Protein AF-A0A7I7U2M5-F1 (afdb_monomer)

Structure (mmCIF, N/CA/C/O backbone):
data_AF-A0A7I7U2M5-F1
#
_entry.id   AF-A0A7I7U2M5-F1
#
loop_
_atom_site.group_PDB
_atom_site.id
_atom_site.type_symbol
_atom_site.label_atom_id
_atom_site.label_alt_id
_atom_site.label_comp_id
_atom_site.label_asym_id
_atom_site.label_entity_id
_atom_site.label_seq_id
_atom_site.pdbx_PDB_ins_code
_atom_site.Cartn_x
_atom_site.Cartn_y
_atom_site.Cartn_z
_atom_site.occupancy
_atom_site.B_iso_or_equiv
_atom_site.auth_seq_id
_atom_site.auth_comp_id
_atom_site.auth_asym_id
_atom_site.auth_atom_id
_atom_site.pdbx_PDB_model_num
ATOM 1 N N . MET A 1 1 ? 22.063 11.286 -69.494 1.00 45.94 1 MET A N 1
ATOM 2 C CA . MET A 1 1 ? 22.851 10.399 -68.614 1.00 45.94 1 MET A CA 1
ATOM 3 C C . MET A 1 1 ? 22.108 10.261 -67.297 1.00 45.94 1 MET A C 1
ATOM 5 O O . MET A 1 1 ? 21.584 11.259 -66.822 1.00 45.94 1 MET A O 1
ATOM 9 N N . ASN A 1 2 ? 22.077 9.029 -66.781 1.00 38.59 2 ASN A N 1
ATOM 10 C CA . ASN A 1 2 ? 21.560 8.563 -65.485 1.00 38.59 2 ASN A CA 1
ATOM 11 C C . ASN A 1 2 ? 20.104 8.068 -65.468 1.00 38.59 2 ASN A C 1
ATOM 13 O O . ASN A 1 2 ? 19.178 8.722 -64.999 1.00 38.59 2 ASN A O 1
ATOM 17 N N . THR A 1 3 ? 19.963 6.830 -65.942 1.00 40.94 3 THR A N 1
ATOM 18 C CA . THR A 1 3 ? 18.936 5.859 -65.555 1.00 40.94 3 THR A CA 1
ATOM 19 C C . THR A 1 3 ? 19.019 5.617 -64.044 1.00 40.94 3 THR A C 1
ATOM 21 O O . THR A 1 3 ? 20.037 5.117 -63.568 1.00 40.94 3 THR A O 1
ATOM 24 N N . SER A 1 4 ? 17.976 5.968 -63.286 1.00 52.16 4 SER A N 1
ATOM 25 C CA . SER A 1 4 ? 17.877 5.607 -61.867 1.00 52.16 4 SER A CA 1
ATOM 26 C C . SER A 1 4 ? 17.192 4.249 -61.724 1.00 52.16 4 SER A C 1
ATOM 28 O O . SER A 1 4 ? 16.162 3.976 -62.343 1.00 52.16 4 SER A O 1
ATOM 30 N N . VAL A 1 5 ? 17.837 3.381 -60.953 1.00 59.19 5 VAL A N 1
ATOM 31 C CA . VAL A 1 5 ? 17.566 1.951 -60.804 1.00 59.19 5 VAL A CA 1
ATOM 32 C C . VAL A 1 5 ? 16.179 1.714 -60.204 1.00 59.19 5 VAL A C 1
ATOM 34 O O . VAL A 1 5 ? 15.854 2.165 -59.110 1.00 59.19 5 VAL A O 1
ATOM 37 N N . THR A 1 6 ? 15.362 0.965 -60.942 1.00 49.81 6 THR A N 1
ATOM 38 C CA . THR A 1 6 ? 14.075 0.431 -60.497 1.00 49.81 6 THR A CA 1
ATOM 39 C C . THR A 1 6 ? 14.313 -0.756 -59.561 1.00 49.81 6 THR A C 1
ATOM 41 O O . THR A 1 6 ? 14.601 -1.852 -60.035 1.00 49.81 6 THR A O 1
ATOM 44 N N . THR A 1 7 ? 14.128 -0.573 -58.252 1.00 47.09 7 THR A N 1
ATOM 45 C CA . THR A 1 7 ? 13.879 -1.692 -57.323 1.00 47.09 7 THR A CA 1
ATOM 46 C C . THR A 1 7 ? 12.431 -1.619 -56.857 1.00 47.09 7 THR A C 1
ATOM 48 O O . THR A 1 7 ? 12.090 -1.036 -55.833 1.00 47.09 7 THR A O 1
ATOM 51 N N . VAL A 1 8 ? 11.564 -2.195 -57.687 1.00 53.56 8 VAL A N 1
ATOM 52 C CA . VAL A 1 8 ? 10.186 -2.572 -57.358 1.00 53.56 8 VAL A CA 1
ATOM 53 C C . VAL A 1 8 ? 10.219 -3.905 -56.607 1.00 53.56 8 VAL A C 1
ATOM 55 O O . VAL A 1 8 ? 11.062 -4.745 -56.927 1.00 53.56 8 VAL A O 1
ATOM 58 N N . ARG A 1 9 ? 9.222 -4.108 -55.723 1.00 56.53 9 ARG A N 1
ATOM 59 C CA . ARG A 1 9 ? 8.799 -5.327 -54.973 1.00 56.53 9 ARG A CA 1
ATOM 60 C C . ARG A 1 9 ? 9.118 -5.189 -53.477 1.00 56.53 9 ARG A C 1
ATOM 62 O O . ARG A 1 9 ? 10.270 -5.021 -53.130 1.00 56.53 9 ARG A O 1
ATOM 69 N N . ARG A 1 10 ? 8.195 -5.307 -52.516 1.00 53.28 10 ARG A N 1
ATOM 70 C CA . ARG A 1 10 ? 6.862 -5.943 -52.435 1.00 53.28 10 ARG A CA 1
ATOM 71 C C . ARG A 1 10 ? 6.303 -5.492 -51.062 1.00 53.28 10 ARG A C 1
ATOM 73 O O . ARG A 1 10 ? 6.992 -5.677 -50.074 1.00 53.28 10 ARG A O 1
ATOM 80 N N . GLY A 1 11 ? 5.254 -4.679 -50.949 1.00 51.22 11 GLY A N 1
ATOM 81 C CA . GLY A 1 11 ? 3.859 -5.119 -50.871 1.00 51.22 11 GLY A CA 1
ATOM 82 C C . GLY A 1 11 ? 3.583 -6.071 -49.699 1.00 51.22 11 GLY A C 1
ATOM 83 O O . GLY A 1 11 ? 3.819 -7.256 -49.901 1.00 51.22 11 GLY A O 1
ATOM 84 N N . LEU A 1 12 ? 3.078 -5.573 -48.551 1.00 54.81 12 LEU A N 1
ATOM 85 C CA . LEU A 1 12 ? 1.873 -6.063 -47.838 1.00 54.81 12 LEU A CA 1
ATOM 86 C C . LEU A 1 12 ? 1.593 -5.281 -46.523 1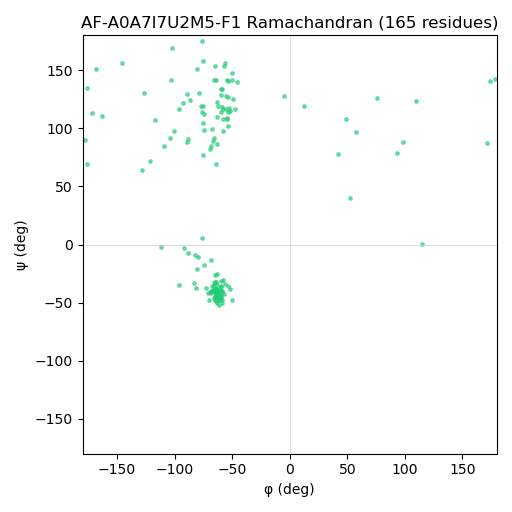.00 54.81 12 LEU A C 1
ATOM 88 O O . LEU A 1 12 ? 2.523 -5.002 -45.777 1.00 54.81 12 LEU A O 1
ATOM 92 N N .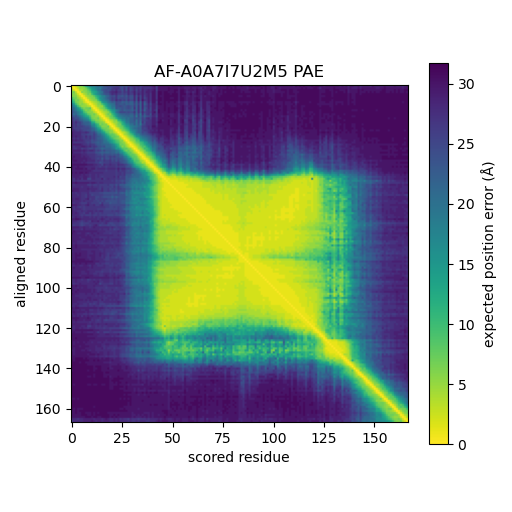 PHE A 1 13 ? 0.298 -5.047 -46.246 1.00 49.31 13 PHE A N 1
ATOM 93 C CA . PHE A 1 13 ? -0.342 -4.512 -45.017 1.00 49.31 13 PHE A CA 1
ATOM 94 C C . PHE A 1 13 ? -0.213 -2.997 -44.771 1.00 49.31 13 PHE A C 1
ATOM 96 O O . PHE A 1 13 ? 0.876 -2.454 -44.745 1.00 49.31 13 PHE A O 1
ATOM 103 N N . GLY A 1 14 ? -1.266 -2.212 -44.554 1.00 47.28 14 GLY A N 1
ATOM 104 C CA . GLY A 1 14 ? -2.700 -2.453 -44.441 1.00 47.28 14 GLY A CA 1
ATOM 105 C C . GLY A 1 14 ? -3.368 -1.081 -44.274 1.00 47.28 14 GLY A C 1
ATOM 106 O O . GLY A 1 14 ? -2.871 -0.213 -43.564 1.00 47.28 14 GLY A O 1
ATOM 107 N N . MET A 1 15 ? -4.445 -0.865 -45.015 1.00 56.06 15 MET A N 1
ATOM 108 C CA . MET A 1 15 ? -5.202 0.378 -45.118 1.00 56.06 15 MET A CA 1
ATOM 109 C C . MET A 1 15 ? -6.071 0.577 -43.866 1.00 56.06 15 MET A C 1
ATOM 111 O O . MET A 1 15 ? -7.021 -0.173 -43.675 1.00 56.06 15 MET A O 1
ATOM 115 N N . PHE A 1 16 ? -5.792 1.598 -43.050 1.00 53.19 16 PHE A N 1
ATOM 116 C CA . PHE A 1 16 ? -6.782 2.177 -42.132 1.00 53.19 16 PHE A CA 1
ATOM 117 C C . PHE A 1 16 ? -7.260 3.506 -42.716 1.00 53.19 16 PHE A C 1
ATOM 119 O O . PHE A 1 16 ? -6.655 4.559 -42.532 1.00 53.19 16 PHE A O 1
ATOM 126 N N . ALA A 1 17 ? -8.341 3.419 -43.487 1.00 50.53 17 ALA A N 1
ATOM 127 C CA . ALA A 1 17 ? -9.147 4.555 -43.896 1.00 50.53 17 ALA A CA 1
ATOM 128 C C . ALA A 1 17 ? -10.192 4.831 -42.805 1.00 50.53 17 ALA A C 1
ATOM 130 O O . ALA A 1 17 ? -10.976 3.943 -42.476 1.00 50.53 17 ALA A O 1
ATOM 131 N N . GLY A 1 18 ? -10.222 6.054 -42.271 1.00 44.78 18 GLY A N 1
ATOM 132 C CA . GLY A 1 18 ? -11.303 6.495 -41.390 1.00 44.78 18 GLY A CA 1
ATOM 133 C C . GLY A 1 18 ? -11.068 7.849 -40.716 1.00 44.78 18 GLY A C 1
ATOM 134 O O . GLY A 1 18 ? -10.616 7.885 -39.582 1.00 44.78 18 GLY A O 1
ATOM 135 N N . GLY A 1 19 ? -11.444 8.942 -41.395 1.00 42.50 19 GLY A N 1
ATOM 136 C CA . GLY A 1 19 ? -11.916 10.178 -40.747 1.00 42.50 19 GLY A CA 1
ATOM 137 C C . GLY A 1 19 ? -10.916 11.326 -40.567 1.00 42.50 19 GLY A C 1
ATOM 138 O O . GLY A 1 19 ? -10.323 11.489 -39.508 1.00 42.50 19 GLY A O 1
ATOM 139 N N . LEU A 1 20 ? -10.811 12.192 -41.579 1.00 51.03 20 LEU A N 1
AT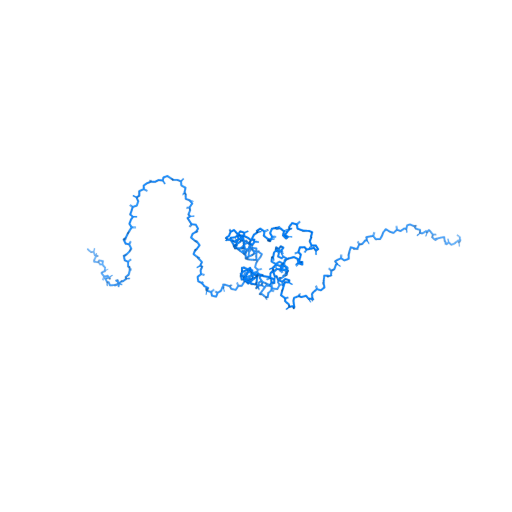OM 140 C CA . LEU A 1 20 ? -10.199 13.520 -41.482 1.00 51.03 20 LEU A CA 1
ATOM 141 C C . LEU A 1 20 ? -11.137 14.517 -40.762 1.00 51.03 20 LEU A C 1
ATOM 143 O O . LEU A 1 20 ? -12.224 14.800 -41.249 1.00 51.03 20 LEU A O 1
ATOM 147 N N . LEU A 1 21 ? -10.655 15.054 -39.636 1.00 54.25 21 LEU A N 1
ATOM 148 C CA . LEU A 1 21 ? -10.604 16.476 -39.244 1.00 54.25 21 LEU A CA 1
ATOM 149 C C . LEU A 1 21 ? -11.870 17.357 -39.381 1.00 54.25 21 LEU A C 1
ATOM 151 O O . LEU A 1 21 ? -12.168 17.881 -40.453 1.00 54.25 21 LEU A O 1
ATOM 155 N N . ALA A 1 22 ? -12.478 17.694 -38.235 1.00 48.69 22 ALA A N 1
ATOM 156 C CA . ALA A 1 22 ? -13.231 18.935 -38.039 1.00 48.69 22 ALA A CA 1
ATOM 157 C C . ALA A 1 22 ? -12.711 19.677 -36.788 1.00 48.69 22 ALA A C 1
ATOM 159 O O . ALA A 1 22 ? -12.507 19.095 -35.729 1.00 48.69 22 ALA A O 1
ATOM 160 N N . PHE A 1 23 ? -12.439 20.961 -36.989 1.00 52.69 23 PHE A N 1
ATOM 161 C CA . PHE A 1 23 ? -11.735 21.950 -36.172 1.00 52.69 23 PHE A CA 1
ATOM 162 C C . PHE A 1 23 ? -12.244 22.153 -34.729 1.00 52.69 23 PHE A C 1
ATOM 164 O O . PHE A 1 23 ? -13.446 22.253 -34.504 1.00 52.69 23 PHE A O 1
ATOM 171 N N . GLY A 1 24 ? -11.317 22.350 -33.777 1.00 44.78 24 GLY A N 1
ATOM 172 C CA . GLY A 1 24 ? -11.618 22.799 -32.410 1.00 44.78 24 GLY A CA 1
ATOM 173 C C . GLY A 1 24 ? -10.373 22.993 -31.528 1.00 44.78 24 GLY A C 1
ATOM 174 O O . GLY A 1 24 ? -9.904 22.060 -30.897 1.00 44.78 24 GLY A O 1
ATOM 175 N N . SER A 1 25 ? -9.827 24.207 -31.550 1.00 46.69 25 SER A N 1
ATOM 176 C CA . SER A 1 25 ? -8.967 24.907 -30.577 1.00 46.69 25 SER A CA 1
ATOM 177 C C . SER A 1 25 ? -8.316 24.153 -29.392 1.00 46.69 25 SER A C 1
ATOM 179 O O . SER A 1 25 ? -8.983 23.727 -28.460 1.00 46.69 25 SER A O 1
ATOM 181 N N . ALA A 1 26 ? -6.977 24.180 -29.373 1.00 52.31 26 ALA A N 1
ATOM 182 C CA . ALA A 1 26 ? -6.108 24.415 -28.208 1.00 52.31 26 ALA A CA 1
ATOM 183 C C . ALA A 1 26 ? -6.465 23.750 -26.857 1.00 52.31 26 ALA A C 1
ATOM 185 O O . ALA A 1 26 ? -6.857 24.422 -25.910 1.00 52.31 26 ALA A O 1
ATOM 186 N N . ALA A 1 27 ? -6.164 22.459 -26.734 1.00 49.38 27 ALA A N 1
ATOM 187 C CA . ALA A 1 27 ? -5.515 21.875 -25.559 1.00 49.38 27 ALA A CA 1
ATOM 188 C C . ALA A 1 27 ? -4.977 20.502 -25.976 1.00 49.38 27 ALA A C 1
ATOM 190 O O . ALA A 1 27 ? -5.754 19.587 -26.237 1.00 49.38 27 ALA A O 1
ATOM 191 N N . ILE A 1 28 ? -3.654 20.337 -26.067 1.00 48.66 28 ILE A N 1
ATOM 192 C CA . ILE A 1 28 ? -3.068 18.994 -26.159 1.00 48.66 28 ILE A CA 1
ATOM 193 C C . ILE A 1 28 ? -3.157 18.395 -24.753 1.00 48.66 28 ILE A C 1
ATOM 195 O O . ILE A 1 28 ? -2.189 18.378 -24.002 1.00 48.66 28 ILE A O 1
ATOM 199 N N . VAL A 1 29 ? -4.351 17.946 -24.376 1.00 54.12 29 VAL A N 1
ATOM 200 C CA . VAL A 1 29 ? -4.493 16.874 -23.398 1.00 54.12 29 VAL A CA 1
ATOM 201 C C . VAL A 1 29 ? -4.459 15.611 -24.237 1.00 54.12 29 VAL A C 1
ATOM 203 O O . VAL A 1 29 ? -5.467 15.188 -24.799 1.00 54.12 29 VAL A O 1
ATOM 206 N N . ALA A 1 30 ? -3.255 15.068 -24.418 1.00 46.22 30 ALA A N 1
ATOM 207 C CA . ALA A 1 30 ? -3.127 13.722 -24.944 1.00 46.22 30 ALA A CA 1
ATOM 208 C C . ALA A 1 30 ? -3.954 12.804 -24.028 1.00 46.22 30 ALA A C 1
ATOM 210 O O . ALA A 1 30 ? -3.761 12.861 -22.808 1.00 46.22 30 ALA A O 1
ATOM 211 N N . PRO A 1 31 ? -4.878 11.982 -24.554 1.00 44.41 31 PRO A N 1
ATOM 212 C CA . PRO A 1 31 ? -5.439 10.920 -23.746 1.00 44.41 31 PRO A CA 1
ATOM 213 C C . PRO A 1 31 ? -4.255 10.054 -23.320 1.00 44.41 31 PRO A C 1
ATOM 215 O O . PRO A 1 31 ? -3.547 9.506 -24.169 1.00 44.41 31 PRO A O 1
ATOM 218 N N . VAL A 1 32 ? -4.013 9.956 -22.012 1.00 53.69 32 VAL A N 1
ATOM 219 C CA . VAL A 1 32 ? -3.235 8.849 -21.465 1.00 53.69 32 VAL A CA 1
ATOM 220 C C . VAL A 1 32 ? -4.047 7.600 -21.770 1.00 53.69 32 VAL A C 1
ATOM 222 O O . VAL A 1 32 ? -4.925 7.188 -21.021 1.00 53.69 32 VAL A O 1
ATOM 225 N N . ALA A 1 33 ? -3.835 7.052 -22.962 1.00 41.94 33 ALA A N 1
ATOM 226 C CA . ALA A 1 33 ? -4.246 5.707 -23.260 1.00 41.94 33 ALA A CA 1
ATOM 227 C C . ALA A 1 33 ? -3.536 4.848 -22.217 1.00 41.94 33 ALA A C 1
ATOM 229 O O . ALA A 1 33 ? -2.314 4.699 -22.255 1.00 41.94 33 ALA A O 1
ATOM 230 N N . SER A 1 34 ? -4.299 4.326 -21.262 1.00 51.56 34 SER A N 1
ATOM 231 C CA . SER A 1 34 ? -3.925 3.181 -20.448 1.00 51.56 34 SER A CA 1
ATOM 232 C C . SER A 1 34 ? -3.796 1.979 -21.383 1.00 51.56 34 SER A C 1
ATOM 234 O O . SER A 1 34 ? -4.603 1.055 -21.396 1.00 51.56 34 SER A O 1
ATOM 236 N N . ALA A 1 35 ? -2.769 2.008 -22.230 1.00 40.88 35 ALA A N 1
ATOM 237 C CA . ALA A 1 35 ? -2.239 0.833 -22.875 1.00 40.88 35 ALA A CA 1
ATOM 238 C C . ALA A 1 35 ? -1.573 0.042 -21.756 1.00 40.88 35 ALA A C 1
ATOM 240 O O . ALA A 1 35 ? -0.382 0.196 -21.511 1.00 40.88 35 ALA A O 1
ATOM 241 N N . GLN A 1 36 ? -2.378 -0.723 -21.019 1.00 43.41 36 GLN A N 1
ATOM 242 C CA . GLN A 1 36 ? -1.896 -1.726 -20.087 1.00 43.41 36 GLN A CA 1
ATOM 243 C C . GLN A 1 36 ? -0.975 -2.638 -20.905 1.00 43.41 36 GLN A C 1
ATOM 245 O O . GLN A 1 36 ? -1.470 -3.329 -21.804 1.00 43.41 36 GLN A O 1
ATOM 250 N N . PRO A 1 37 ? 0.355 -2.587 -20.706 1.00 40.75 37 PRO A N 1
ATOM 251 C CA . PRO A 1 37 ? 1.241 -3.457 -21.449 1.00 40.75 37 PRO A CA 1
ATOM 252 C C . PRO A 1 37 ? 0.835 -4.893 -21.120 1.00 40.75 37 PRO A C 1
ATOM 254 O O . PRO A 1 37 ? 0.599 -5.227 -19.957 1.00 40.75 37 PRO A O 1
ATOM 257 N N . ALA A 1 38 ? 0.722 -5.743 -22.143 1.00 42.47 38 ALA A N 1
ATOM 258 C CA . ALA A 1 38 ? 0.701 -7.184 -21.922 1.00 42.47 38 ALA A CA 1
ATOM 259 C C . ALA A 1 38 ? 1.896 -7.553 -21.019 1.00 42.47 38 ALA A C 1
ATOM 261 O O . ALA A 1 38 ? 2.926 -6.879 -21.117 1.00 42.47 38 ALA A O 1
ATOM 262 N N . PRO A 1 39 ? 1.798 -8.580 -20.154 1.00 43.38 39 PRO A N 1
ATOM 263 C CA . PRO A 1 39 ? 2.876 -8.935 -19.241 1.00 43.38 39 PRO A CA 1
ATOM 264 C C . PRO A 1 39 ? 4.065 -9.482 -20.041 1.00 43.38 39 PRO A C 1
ATOM 266 O O . PRO A 1 39 ? 4.213 -10.681 -20.255 1.00 43.38 39 PRO A O 1
ATOM 269 N N . THR A 1 40 ? 4.908 -8.585 -20.538 1.00 42.06 40 THR A N 1
ATOM 270 C CA . THR A 1 40 ? 6.296 -8.877 -20.869 1.00 42.06 40 THR A CA 1
ATOM 271 C C . THR A 1 40 ? 7.020 -9.187 -19.564 1.00 42.06 40 THR A C 1
ATOM 273 O O . THR A 1 40 ? 6.747 -8.505 -18.572 1.00 42.06 40 THR A O 1
ATOM 276 N N . PRO A 1 41 ? 7.948 -10.163 -19.535 1.00 45.75 41 PRO A N 1
ATOM 277 C CA . PRO A 1 41 ? 8.908 -10.269 -18.443 1.00 45.75 41 PRO A CA 1
ATOM 278 C C . PRO A 1 41 ? 9.487 -8.875 -18.211 1.00 45.75 41 PRO A C 1
ATOM 280 O O . PRO A 1 41 ? 10.024 -8.273 -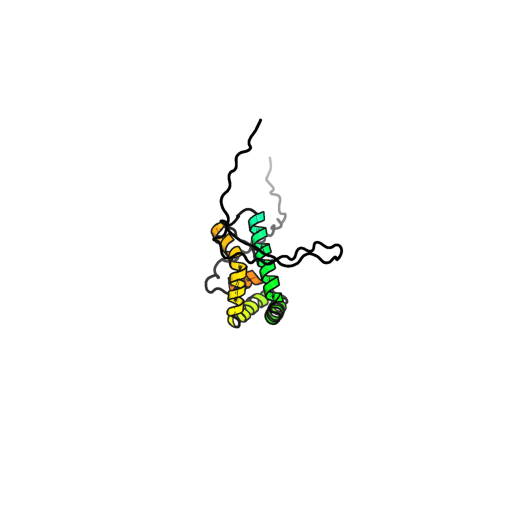19.145 1.00 45.75 41 PRO A O 1
ATOM 283 N N . GLY A 1 42 ? 9.241 -8.318 -17.025 1.00 52.16 42 GLY A N 1
ATOM 284 C CA . GLY A 1 42 ? 9.663 -6.962 -16.710 1.00 52.16 42 GLY A CA 1
ATOM 285 C C . GLY A 1 42 ? 11.176 -6.824 -16.900 1.00 52.16 42 GLY A C 1
ATOM 286 O O . GLY A 1 42 ? 11.899 -7.820 -16.785 1.00 52.16 42 GLY A O 1
ATOM 287 N N . PRO A 1 43 ? 11.685 -5.614 -17.186 1.00 56.22 43 PRO A N 1
ATOM 288 C CA . PRO A 1 43 ? 13.099 -5.341 -16.968 1.00 56.22 43 PRO A CA 1
ATOM 289 C C . PRO A 1 43 ? 13.453 -5.782 -15.540 1.00 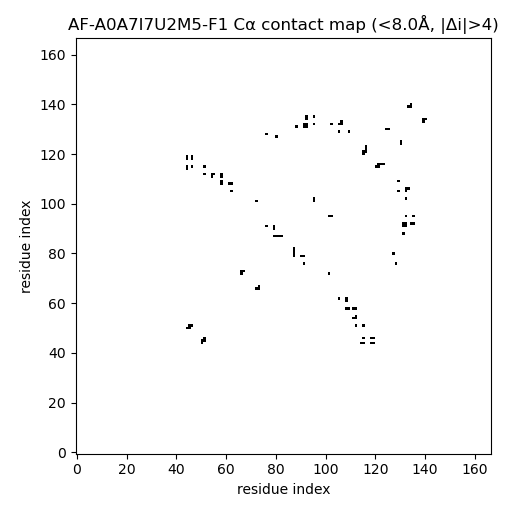56.22 43 PRO A C 1
ATOM 291 O O . PRO A 1 43 ? 12.627 -5.602 -14.644 1.00 56.22 43 PRO A O 1
ATOM 294 N N . ALA A 1 44 ? 14.641 -6.362 -15.329 1.00 62.47 44 ALA A N 1
ATOM 295 C CA . ALA A 1 44 ? 15.146 -6.619 -13.976 1.00 62.47 44 ALA A CA 1
ATOM 296 C C . ALA A 1 44 ? 14.933 -5.368 -1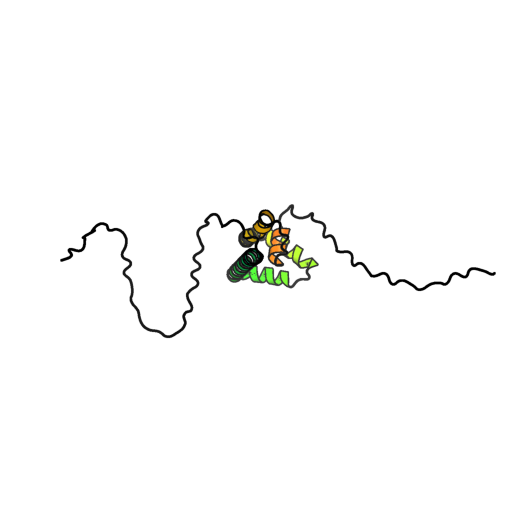3.107 1.00 62.47 44 ALA A C 1
ATOM 298 O O . ALA A 1 44 ? 15.103 -4.260 -13.634 1.00 62.47 44 ALA A O 1
ATOM 299 N N . ALA A 1 45 ? 14.534 -5.524 -11.837 1.00 70.25 45 ALA A N 1
ATOM 300 C CA . ALA A 1 45 ? 14.214 -4.378 -10.994 1.00 70.25 45 ALA A CA 1
ATOM 301 C C . ALA A 1 45 ? 15.323 -3.318 -11.045 1.00 70.25 45 ALA A C 1
ATOM 303 O O . ALA A 1 45 ? 16.497 -3.597 -10.787 1.00 70.25 45 ALA A O 1
ATOM 304 N N . ASP A 1 46 ? 14.944 -2.086 -11.390 1.00 79.75 46 ASP A N 1
ATOM 305 C CA . ASP A 1 46 ? 15.856 -0.954 -11.316 1.00 79.75 46 ASP A CA 1
ATOM 306 C C . ASP A 1 46 ? 16.028 -0.558 -9.847 1.00 79.75 46 ASP A C 1
ATOM 308 O O . ASP A 1 46 ? 15.204 0.147 -9.262 1.00 79.75 46 ASP A O 1
ATOM 312 N N . CYS A 1 47 ? 17.124 -1.033 -9.258 1.00 85.94 47 CYS A N 1
ATOM 313 C CA . CYS A 1 47 ? 17.492 -0.761 -7.873 1.00 85.94 47 CYS A CA 1
ATOM 314 C C . CYS A 1 47 ? 18.072 0.644 -7.652 1.00 85.94 47 CYS A C 1
ATOM 316 O O . CYS A 1 47 ? 18.523 0.957 -6.547 1.00 85.94 47 CYS A O 1
ATOM 318 N N . SER A 1 48 ? 18.089 1.509 -8.672 1.00 84.69 48 SER A N 1
ATOM 319 C CA . SER A 1 48 ? 18.387 2.923 -8.468 1.00 84.69 48 SER A CA 1
ATOM 320 C C . SER A 1 48 ? 17.300 3.591 -7.618 1.00 84.69 48 SER A C 1
ATOM 322 O O . SER A 1 48 ? 16.135 3.190 -7.623 1.00 84.69 48 SER A O 1
ATOM 324 N N . ALA A 1 49 ? 17.650 4.669 -6.912 1.00 75.25 49 ALA A N 1
ATOM 325 C CA . ALA A 1 49 ? 16.675 5.431 -6.128 1.00 75.25 49 ALA A CA 1
ATOM 326 C C . ALA A 1 49 ? 15.486 5.923 -6.982 1.00 75.25 49 ALA A C 1
ATOM 328 O O . ALA A 1 49 ? 14.354 5.965 -6.505 1.00 75.25 49 ALA A O 1
ATOM 329 N N . ALA A 1 50 ? 15.735 6.257 -8.254 1.00 76.19 50 ALA A N 1
ATOM 330 C CA . ALA A 1 50 ? 14.699 6.666 -9.197 1.00 76.19 50 ALA A CA 1
ATOM 331 C C . ALA A 1 50 ? 13.794 5.493 -9.608 1.00 76.19 50 ALA A C 1
ATOM 333 O O . ALA A 1 50 ? 12.575 5.662 -9.650 1.00 76.19 50 ALA A O 1
ATOM 334 N N . GLY A 1 51 ? 14.365 4.311 -9.859 1.00 84.69 51 GLY A N 1
ATOM 335 C CA . GLY A 1 51 ? 13.612 3.099 -10.190 1.00 84.69 51 GLY A CA 1
ATOM 336 C C . GLY A 1 51 ? 12.711 2.636 -9.045 1.00 84.69 51 GLY A C 1
ATOM 337 O O . GLY A 1 51 ? 11.518 2.381 -9.244 1.00 84.69 51 GLY A O 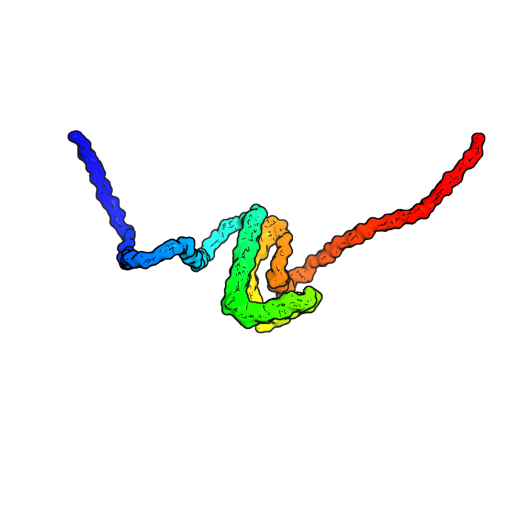1
ATOM 338 N N . VAL A 1 52 ? 13.240 2.638 -7.820 1.00 86.50 52 VAL A N 1
ATOM 339 C CA . VAL A 1 52 ? 12.484 2.325 -6.599 1.00 86.50 52 VAL A CA 1
ATOM 340 C C . VAL A 1 52 ? 11.341 3.322 -6.392 1.00 86.50 52 VAL A C 1
ATOM 342 O O . VAL A 1 52 ? 10.186 2.916 -6.258 1.00 86.50 52 VAL A O 1
ATOM 345 N N . ALA A 1 53 ? 11.629 4.629 -6.425 1.00 84.88 53 ALA A N 1
ATOM 346 C CA . ALA A 1 53 ? 10.607 5.663 -6.257 1.00 84.88 53 ALA A CA 1
ATOM 347 C C . ALA A 1 53 ? 9.541 5.609 -7.366 1.00 84.88 53 ALA A C 1
ATOM 349 O O . ALA A 1 53 ? 8.353 5.771 -7.089 1.00 84.88 53 ALA A O 1
ATOM 350 N N . GLY A 1 54 ? 9.946 5.336 -8.610 1.00 85.88 54 GLY A N 1
ATOM 351 C CA . GLY A 1 54 ? 9.037 5.164 -9.743 1.00 85.88 54 GLY A CA 1
ATOM 352 C C . GLY A 1 54 ? 8.103 3.966 -9.571 1.00 85.88 54 GLY A C 1
ATOM 353 O O . GLY A 1 54 ? 6.900 4.079 -9.815 1.00 85.88 54 GLY A O 1
ATOM 354 N N . THR A 1 55 ? 8.630 2.844 -9.078 1.00 89.75 55 THR A N 1
ATOM 355 C CA . THR A 1 55 ? 7.845 1.631 -8.801 1.00 89.75 55 THR A CA 1
ATOM 356 C C . THR A 1 55 ? 6.822 1.873 -7.693 1.00 89.75 55 THR A C 1
ATOM 358 O O . THR A 1 55 ? 5.641 1.575 -7.870 1.00 89.75 55 THR A O 1
ATOM 361 N N . VAL A 1 56 ? 7.242 2.484 -6.580 1.00 88.88 56 VAL A N 1
ATOM 362 C CA . VAL A 1 56 ? 6.345 2.828 -5.463 1.00 88.88 56 VAL A CA 1
ATOM 363 C C . VAL A 1 56 ? 5.269 3.824 -5.904 1.00 88.88 56 VAL A C 1
ATOM 365 O O . VAL A 1 56 ? 4.094 3.623 -5.608 1.00 88.88 56 VAL A O 1
ATOM 368 N N . SER A 1 57 ? 5.646 4.860 -6.659 1.00 89.88 57 SER A N 1
ATOM 369 C CA . SER A 1 57 ? 4.708 5.856 -7.194 1.00 89.88 57 SER A CA 1
ATOM 370 C C . SER A 1 57 ? 3.661 5.218 -8.112 1.00 89.88 57 SER A C 1
ATOM 372 O O . SER A 1 57 ? 2.469 5.496 -7.993 1.00 89.88 57 SER A O 1
ATOM 374 N N . THR A 1 58 ? 4.084 4.294 -8.978 1.00 92.69 58 THR A N 1
ATOM 375 C CA . THR A 1 58 ? 3.179 3.569 -9.884 1.00 92.69 58 THR A CA 1
ATOM 376 C C . THR A 1 58 ? 2.210 2.667 -9.118 1.00 92.69 58 THR A C 1
ATOM 378 O O . THR A 1 58 ? 1.021 2.626 -9.445 1.00 92.69 58 THR A O 1
ATOM 381 N N . ALA A 1 59 ? 2.684 1.975 -8.078 1.00 92.19 59 ALA A N 1
ATOM 382 C CA . ALA A 1 59 ? 1.832 1.152 -7.224 1.00 92.19 59 ALA A CA 1
ATOM 383 C C . ALA A 1 59 ? 0.802 2.001 -6.463 1.00 92.19 59 ALA A C 1
ATOM 385 O O . ALA A 1 59 ? -0.383 1.682 -6.491 1.00 92.19 59 ALA A O 1
ATOM 386 N N . ALA A 1 60 ? 1.218 3.129 -5.877 1.00 91.75 60 ALA A N 1
ATOM 387 C CA . ALA A 1 60 ? 0.314 4.053 -5.188 1.00 91.75 60 ALA A CA 1
ATOM 388 C C . ALA A 1 60 ? -0.722 4.682 -6.140 1.00 91.75 60 ALA A C 1
ATOM 390 O O . ALA A 1 60 ? -1.898 4.805 -5.800 1.00 91.75 60 ALA A O 1
ATOM 391 N N . ALA A 1 61 ? -0.320 5.038 -7.365 1.00 94.25 61 ALA A N 1
ATOM 392 C CA . ALA A 1 61 ? -1.252 5.518 -8.383 1.00 94.25 61 ALA A CA 1
ATOM 393 C C . ALA A 1 61 ? -2.282 4.440 -8.768 1.00 94.25 61 ALA A C 1
ATOM 395 O O . ALA A 1 61 ? -3.469 4.736 -8.921 1.00 94.25 61 ALA A O 1
ATOM 396 N N . SER A 1 62 ? -1.838 3.186 -8.885 1.00 95.31 62 SER A N 1
ATOM 397 C CA . SER A 1 62 ? -2.701 2.040 -9.196 1.00 95.31 62 SER A CA 1
ATOM 398 C C . SER A 1 62 ? -3.666 1.720 -8.050 1.00 95.31 62 SER A C 1
ATOM 400 O O . SER A 1 62 ? -4.841 1.459 -8.297 1.00 95.31 62 SER A O 1
ATOM 402 N N . GLU A 1 63 ? -3.207 1.813 -6.801 1.00 94.56 63 GLU A N 1
ATOM 403 C CA . GLU A 1 63 ? -4.053 1.726 -5.607 1.00 94.56 63 GLU A CA 1
ATOM 404 C C . GLU A 1 63 ? -5.127 2.820 -5.623 1.00 94.56 63 GLU A C 1
ATOM 406 O O . GLU A 1 63 ? -6.311 2.518 -5.496 1.00 94.56 63 GLU A O 1
ATOM 411 N N . GLY A 1 64 ? -4.745 4.080 -5.853 1.00 95.50 64 GLY A N 1
ATOM 412 C CA . GLY A 1 64 ? -5.695 5.192 -5.924 1.00 95.50 64 GLY A CA 1
ATOM 413 C C . GLY A 1 64 ? -6.761 4.998 -7.009 1.00 95.50 64 GLY A C 1
ATOM 414 O O . GLY A 1 64 ? -7.948 5.245 -6.770 1.00 95.50 64 GLY A O 1
ATOM 415 N N . ALA A 1 65 ? -6.368 4.497 -8.183 1.00 97.38 65 ALA A N 1
ATOM 416 C CA . ALA A 1 65 ? -7.302 4.146 -9.251 1.00 97.38 65 ALA A CA 1
ATOM 417 C C . ALA A 1 65 ? -8.249 3.007 -8.835 1.00 97.38 65 ALA A C 1
ATOM 419 O O . ALA A 1 65 ? -9.460 3.106 -9.048 1.00 97.38 65 ALA A O 1
ATOM 420 N N . TYR A 1 66 ? -7.721 1.963 -8.191 1.00 96.75 66 TYR A N 1
ATOM 421 C CA . TYR A 1 66 ? -8.512 0.851 -7.669 1.00 96.75 66 TYR A CA 1
ATOM 422 C C . TYR A 1 66 ? -9.524 1.311 -6.614 1.00 96.75 66 TYR A C 1
ATOM 424 O O . TYR A 1 66 ? -10.702 0.977 -6.715 1.00 96.75 66 TYR A O 1
ATOM 432 N N . LEU A 1 67 ? -9.108 2.122 -5.639 1.00 96.94 67 LEU A N 1
ATOM 433 C CA . LEU A 1 67 ? -9.998 2.642 -4.597 1.00 96.94 67 LEU A CA 1
ATOM 434 C C . LEU A 1 67 ? -11.067 3.572 -5.179 1.00 96.94 67 LEU A C 1
ATOM 436 O O . LEU A 1 67 ? -12.229 3.494 -4.792 1.00 96.94 67 LEU A O 1
ATOM 440 N N . THR A 1 68 ? -10.722 4.391 -6.173 1.00 97.25 68 THR A N 1
ATOM 441 C CA . THR A 1 68 ? -11.705 5.232 -6.875 1.00 97.25 68 THR A CA 1
ATOM 442 C C . THR A 1 68 ? -12.755 4.390 -7.609 1.00 97.25 68 THR A C 1
ATOM 444 O O . THR A 1 68 ? -13.935 4.737 -7.606 1.00 97.25 68 THR A O 1
ATOM 447 N N . ALA A 1 69 ? -12.350 3.266 -8.208 1.00 97.88 69 ALA A N 1
ATOM 448 C CA . ALA A 1 69 ? -13.262 2.323 -8.857 1.00 97.88 69 ALA A CA 1
ATOM 449 C C . ALA A 1 69 ? -14.079 1.477 -7.858 1.00 97.88 69 ALA A C 1
ATOM 451 O O . ALA A 1 69 ? -15.113 0.923 -8.230 1.00 97.88 69 ALA A O 1
ATOM 452 N N . ASN A 1 70 ? -13.642 1.403 -6.597 1.00 97.62 70 ASN A N 1
ATOM 453 C CA . ASN A 1 70 ? -14.254 0.615 -5.529 1.00 97.62 70 ASN A CA 1
ATOM 454 C C . ASN A 1 70 ? -14.658 1.516 -4.344 1.00 97.62 70 ASN A C 1
ATOM 456 O O . ASN A 1 70 ? -14.035 1.446 -3.280 1.00 97.62 70 ASN A O 1
ATOM 460 N N . PRO A 1 71 ? -15.711 2.347 -4.481 1.00 97.44 71 PRO A N 1
ATOM 461 C CA . PRO A 1 71 ? -16.061 3.362 -3.484 1.00 97.44 71 PRO A CA 1
ATOM 462 C C . PRO A 1 71 ? -16.359 2.776 -2.099 1.00 97.44 71 PRO A C 1
ATOM 464 O O . PRO A 1 71 ? -15.935 3.344 -1.101 1.00 97.44 71 PRO A O 1
ATOM 467 N N . GLN A 1 72 ? -16.994 1.602 -2.022 1.00 96.69 72 GLN A N 1
ATOM 468 C CA . GLN A 1 72 ? -17.249 0.928 -0.744 1.00 96.69 72 GLN A CA 1
ATOM 469 C C . GLN A 1 72 ? -15.945 0.514 -0.037 1.00 96.69 72 GLN A C 1
ATOM 471 O O . GLN A 1 72 ? -15.799 0.707 1.169 1.00 96.69 72 GLN A O 1
ATOM 476 N N . THR A 1 73 ? -14.982 -0.036 -0.782 1.00 97.06 73 THR A N 1
ATOM 477 C CA . THR A 1 73 ? -13.654 -0.378 -0.252 1.00 97.06 73 THR A CA 1
ATOM 478 C C . THR A 1 73 ? -12.913 0.879 0.184 1.00 97.06 73 THR A C 1
ATOM 480 O O . THR A 1 73 ? -12.317 0.899 1.256 1.00 97.06 73 THR A O 1
ATOM 483 N N . ASN A 1 74 ? -12.977 1.941 -0.618 1.00 97.44 74 ASN A N 1
ATOM 484 C CA . ASN A 1 74 ? -12.351 3.216 -0.297 1.00 97.44 74 ASN A CA 1
ATOM 485 C C . ASN A 1 74 ? -12.899 3.816 1.003 1.00 97.44 74 ASN A C 1
ATOM 487 O O . ASN A 1 74 ? -12.122 4.207 1.869 1.00 97.44 74 ASN A O 1
ATOM 491 N N . GLU A 1 75 ? -14.222 3.841 1.176 1.00 97.88 75 GLU A N 1
ATOM 492 C CA . GLU A 1 75 ? -14.859 4.314 2.408 1.00 97.88 75 GLU A CA 1
ATOM 493 C C . GLU A 1 75 ? -14.444 3.476 3.620 1.00 97.88 75 GLU A C 1
ATOM 495 O O . GLU A 1 75 ? -14.068 4.034 4.652 1.00 97.88 75 GLU A O 1
ATOM 500 N N . ALA A 1 76 ? -14.448 2.146 3.493 1.00 97.00 76 ALA A N 1
ATOM 501 C CA . ALA A 1 76 ? -14.064 1.249 4.579 1.00 97.00 76 ALA A CA 1
ATOM 502 C C . ALA A 1 76 ? -12.594 1.432 4.990 1.00 97.00 76 ALA A C 1
ATOM 504 O O . ALA A 1 76 ? -12.305 1.633 6.170 1.00 97.00 76 ALA A O 1
ATOM 505 N N . LEU A 1 77 ? -11.667 1.420 4.027 1.00 95.81 77 LEU A N 1
ATOM 506 C CA . LEU A 1 77 ? -10.243 1.622 4.305 1.00 95.81 77 LEU A CA 1
ATOM 507 C C . LEU A 1 77 ? -9.965 3.041 4.822 1.00 95.81 77 LEU A C 1
ATOM 509 O O . LEU A 1 77 ? -9.157 3.201 5.734 1.00 95.81 77 LEU A O 1
ATOM 513 N N . SER A 1 78 ? -10.681 4.056 4.329 1.00 96.00 78 SER A N 1
ATOM 514 C CA . SER A 1 78 ? -10.594 5.427 4.851 1.00 96.00 78 SER A CA 1
ATOM 515 C C . SER A 1 78 ? -11.048 5.508 6.309 1.00 96.00 78 SER A C 1
ATOM 517 O O . SER A 1 78 ? -10.360 6.106 7.135 1.00 96.00 78 SER A O 1
ATOM 519 N N . ALA A 1 79 ? -12.165 4.865 6.658 1.00 96.75 79 ALA A N 1
ATOM 520 C CA . ALA A 1 79 ? -12.656 4.823 8.032 1.00 96.75 79 ALA A CA 1
ATOM 521 C C . ALA A 1 79 ? -11.667 4.117 8.971 1.00 96.75 79 ALA A C 1
ATOM 523 O O . ALA A 1 79 ? -11.418 4.605 10.073 1.00 96.75 79 ALA A O 1
ATOM 524 N N . ILE A 1 80 ? -11.060 3.014 8.519 1.00 95.75 80 ILE A N 1
ATOM 525 C CA . ILE A 1 80 ? -10.010 2.311 9.268 1.00 95.75 80 ILE A CA 1
ATOM 526 C C . ILE A 1 80 ? -8.776 3.207 9.443 1.00 95.75 80 ILE A C 1
ATOM 528 O O . ILE A 1 80 ? -8.229 3.293 10.540 1.00 95.75 80 ILE A O 1
ATOM 532 N N . SER A 1 81 ? -8.364 3.927 8.395 1.00 92.12 81 SER A N 1
ATOM 533 C CA . SER A 1 81 ? -7.198 4.823 8.433 1.00 92.12 81 SER A CA 1
ATOM 534 C C . SER A 1 81 ? -7.342 5.989 9.418 1.00 92.12 81 SER A C 1
ATOM 536 O O . SER A 1 81 ? -6.341 6.497 9.915 1.00 92.12 81 SER A O 1
ATOM 538 N N . ALA A 1 82 ? -8.579 6.394 9.722 1.00 94.88 82 ALA A N 1
ATOM 539 C CA . ALA A 1 82 ? -8.876 7.448 10.686 1.00 94.88 82 ALA A CA 1
ATOM 540 C C . ALA A 1 82 ? -8.819 6.971 12.150 1.00 94.88 82 ALA A C 1
ATOM 542 O O . ALA A 1 82 ? -8.883 7.795 13.066 1.00 94.88 82 ALA A O 1
ATOM 543 N N . GLN A 1 83 ? -8.730 5.659 12.394 1.00 93.50 83 GLN A N 1
ATOM 544 C CA . GLN A 1 83 ? -8.597 5.111 13.742 1.00 93.50 83 GLN A CA 1
ATOM 545 C C . GLN A 1 83 ? -7.174 5.311 14.294 1.00 93.50 83 GLN A C 1
ATOM 547 O O . GLN A 1 83 ? -6.219 5.444 13.525 1.00 93.50 83 GLN A O 1
ATOM 552 N N . PRO A 1 84 ? -6.989 5.283 15.629 1.00 93.62 84 PRO A N 1
ATOM 553 C CA . PRO A 1 84 ? -5.658 5.230 16.224 1.00 93.62 84 PRO A CA 1
ATOM 554 C C . PRO A 1 84 ? -4.849 4.056 15.661 1.00 93.62 84 PRO A C 1
ATOM 556 O O . PRO A 1 84 ? -5.391 2.965 15.478 1.00 93.62 84 PRO A O 1
ATOM 559 N N . GLN A 1 85 ? -3.550 4.261 15.422 1.00 84.19 85 GLN A N 1
ATOM 560 C CA . GLN A 1 85 ? -2.671 3.286 14.758 1.00 84.19 85 GLN A CA 1
ATOM 561 C C . GLN A 1 85 ? -2.723 1.887 15.401 1.00 84.19 85 GLN A C 1
ATOM 563 O O . GLN A 1 85 ? -2.748 0.882 14.693 1.00 84.19 85 GLN A O 1
ATOM 568 N N . GLU A 1 86 ? -2.814 1.833 16.733 1.00 86.19 86 GLU A N 1
ATOM 569 C CA . GLU A 1 86 ? -2.929 0.605 17.534 1.00 86.19 86 GLU A CA 1
ATOM 570 C C . GLU A 1 86 ? -4.174 -0.229 17.177 1.00 86.19 86 GLU A C 1
ATOM 572 O O . GLU A 1 86 ? -4.151 -1.454 17.256 1.00 86.19 86 GLU A O 1
ATOM 577 N N . GLN A 1 87 ? -5.264 0.427 16.766 1.00 90.00 87 GLN A N 1
ATOM 578 C CA . GLN A 1 87 ? -6.539 -0.206 16.412 1.00 90.00 87 GLN A CA 1
ATOM 579 C C . GLN A 1 87 ? -6.659 -0.443 14.902 1.00 90.00 87 GLN A C 1
ATOM 581 O O . GLN A 1 87 ? -7.213 -1.459 14.476 1.00 90.00 87 GLN A O 1
ATOM 586 N N . ALA A 1 88 ? -6.100 0.464 14.095 1.00 91.12 88 ALA A N 1
ATOM 587 C CA . ALA A 1 88 ? -6.201 0.428 12.640 1.00 91.12 88 ALA A CA 1
ATOM 588 C C . ALA A 1 88 ? -5.635 -0.871 12.048 1.00 91.12 88 ALA A C 1
ATOM 590 O O . ALA A 1 88 ? -6.240 -1.456 11.152 1.00 91.12 88 ALA A O 1
ATOM 591 N N . GLN A 1 89 ? -4.509 -1.376 12.569 1.00 88.50 89 GLN A N 1
ATOM 592 C CA . GLN A 1 89 ? -3.893 -2.600 12.044 1.00 88.50 89 GLN A CA 1
ATOM 593 C C . GLN A 1 89 ? -4.811 -3.823 12.188 1.00 88.50 89 GLN A C 1
ATOM 595 O O . GLN A 1 89 ? -4.986 -4.581 11.232 1.00 88.50 89 GLN A O 1
ATOM 600 N N . ALA A 1 90 ? -5.432 -3.996 13.357 1.00 92.50 90 ALA A N 1
ATOM 601 C CA . ALA A 1 90 ? -6.377 -5.085 13.592 1.00 92.50 90 ALA A CA 1
ATOM 602 C C . ALA A 1 90 ? -7.633 -4.937 12.717 1.00 92.50 90 ALA A C 1
ATOM 604 O O . ALA A 1 90 ? -8.133 -5.921 12.171 1.00 92.50 90 ALA A O 1
ATOM 605 N N . ALA A 1 91 ? -8.114 -3.705 12.534 1.00 94.00 91 ALA A N 1
ATOM 606 C CA . ALA A 1 91 ? -9.270 -3.421 11.694 1.00 94.00 91 ALA A CA 1
ATOM 607 C C . ALA A 1 91 ? -9.001 -3.695 10.202 1.00 94.00 91 ALA A C 1
ATOM 609 O O . ALA A 1 91 ? -9.855 -4.283 9.537 1.00 94.00 91 ALA A O 1
ATOM 610 N N . TYR A 1 92 ? -7.808 -3.378 9.685 1.00 94.62 92 TYR A N 1
ATOM 611 C CA . TYR A 1 92 ? -7.419 -3.765 8.325 1.00 94.62 92 TYR A CA 1
ATOM 612 C C . TYR A 1 92 ? -7.383 -5.286 8.147 1.00 94.62 92 TYR A C 1
ATOM 614 O O . TYR A 1 92 ? -7.929 -5.795 7.170 1.00 94.62 92 TYR A O 1
ATOM 622 N N . GLN A 1 93 ? -6.789 -6.025 9.092 1.00 92.94 93 GLN A N 1
ATOM 623 C CA . GLN A 1 93 ? -6.754 -7.492 9.02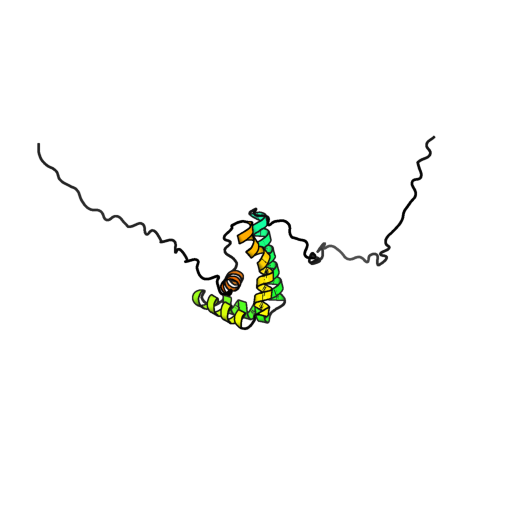6 1.00 92.94 93 GLN A CA 1
ATOM 624 C C . GLN A 1 93 ? -8.168 -8.081 9.013 1.00 92.94 93 GLN A C 1
ATOM 626 O O . GLN A 1 93 ? -8.482 -8.927 8.176 1.00 92.94 93 GLN A O 1
ATOM 631 N N . ALA A 1 94 ? -9.046 -7.604 9.900 1.00 95.50 94 ALA A N 1
ATOM 632 C CA . ALA A 1 94 ? -10.437 -8.042 9.947 1.00 95.50 94 ALA A CA 1
ATOM 633 C C . ALA A 1 94 ? -11.190 -7.715 8.648 1.00 95.50 94 ALA A C 1
ATOM 635 O O . ALA A 1 94 ? -12.006 -8.520 8.192 1.00 95.50 94 ALA A O 1
ATOM 636 N N . PHE A 1 95 ? -10.917 -6.557 8.040 1.00 96.38 95 PHE A N 1
ATOM 637 C CA . PHE A 1 95 ? -11.485 -6.178 6.751 1.00 96.38 95 PHE A CA 1
ATOM 638 C C . PHE A 1 95 ? -11.023 -7.121 5.634 1.00 96.38 95 PHE A C 1
ATOM 640 O O . PHE A 1 95 ? -11.865 -7.639 4.904 1.00 96.38 95 PHE A O 1
ATOM 647 N N . PHE A 1 96 ? -9.724 -7.402 5.518 1.00 96.25 96 PHE A N 1
ATOM 648 C CA . PHE A 1 96 ? -9.201 -8.281 4.466 1.00 96.25 96 PHE A CA 1
ATOM 649 C C . PHE A 1 96 ? -9.633 -9.741 4.631 1.00 96.25 96 PHE A C 1
ATOM 651 O O . PHE A 1 96 ? -9.996 -10.373 3.643 1.00 96.25 96 PHE A O 1
ATOM 658 N N . GLN A 1 97 ? -9.745 -10.246 5.863 1.00 95.06 97 GLN A N 1
ATOM 659 C CA . GLN A 1 97 ? -10.309 -11.580 6.121 1.00 95.06 97 GLN A CA 1
ATOM 660 C C . GLN A 1 97 ? -11.758 -11.718 5.629 1.00 95.06 97 GLN A C 1
ATOM 662 O O . GLN A 1 97 ? -12.155 -12.779 5.148 1.00 95.06 97 GLN A O 1
ATOM 667 N N . GLN A 1 98 ? -12.551 -10.649 5.735 1.00 96.88 98 GLN A N 1
ATOM 668 C CA . GLN A 1 98 ? -13.927 -10.612 5.230 1.00 96.88 98 GLN A CA 1
ATOM 669 C C . GLN A 1 98 ? -13.995 -10.340 3.721 1.00 96.88 98 GLN A C 1
ATOM 671 O O . GLN A 1 98 ? -14.996 -10.665 3.086 1.00 96.88 98 GLN A O 1
ATOM 676 N N . ASN A 1 99 ? -12.938 -9.763 3.145 1.00 96.81 99 ASN A N 1
ATOM 677 C CA . ASN A 1 99 ? -12.866 -9.329 1.752 1.00 96.81 99 ASN A CA 1
ATOM 678 C C . ASN A 1 99 ? -11.602 -9.890 1.062 1.00 96.81 99 ASN A C 1
ATOM 680 O O . ASN A 1 99 ? -10.743 -9.116 0.626 1.00 96.81 99 ASN A O 1
ATOM 684 N N . PRO A 1 100 ? -11.477 -11.224 0.911 1.00 95.62 100 PRO A N 1
ATOM 685 C CA . PRO A 1 100 ? -10.259 -11.854 0.389 1.00 95.62 100 PRO A CA 1
ATOM 686 C C . PRO A 1 100 ? -9.963 -11.478 -1.070 1.00 95.62 100 PRO A C 1
ATOM 688 O O . PRO A 1 100 ? -8.810 -11.467 -1.495 1.00 95.62 100 PRO A O 1
ATOM 691 N N . GLN A 1 101 ? -10.994 -11.136 -1.849 1.00 96.19 101 GLN A N 1
ATOM 692 C CA . GLN A 1 101 ? -10.815 -10.637 -3.213 1.00 96.19 101 GLN A CA 1
ATOM 693 C C . GLN A 1 101 ? -10.106 -9.275 -3.220 1.00 96.19 101 GLN A C 1
ATOM 695 O O . GLN A 1 101 ? -9.127 -9.104 -3.941 1.00 96.19 101 GLN A O 1
ATOM 700 N N . VAL A 1 102 ? -10.542 -8.347 -2.359 1.00 96.44 102 VAL A N 1
ATOM 701 C CA . VAL A 1 102 ? -9.935 -7.014 -2.229 1.00 96.44 102 VAL A CA 1
ATOM 702 C C . VAL A 1 102 ? -8.483 -7.125 -1.774 1.00 96.44 102 VAL A C 1
ATOM 704 O O . VAL A 1 102 ? -7.615 -6.424 -2.292 1.00 96.44 102 VAL A O 1
ATOM 707 N N . GLU A 1 103 ? -8.206 -8.026 -0.831 1.00 94.88 103 GLU A N 1
ATOM 708 C CA . GLU A 1 103 ? -6.841 -8.312 -0.393 1.00 94.88 103 GLU A CA 1
ATOM 709 C C . GLU A 1 103 ? -5.968 -8.786 -1.562 1.00 94.88 103 GLU A C 1
ATOM 711 O O . GLU A 1 103 ? -4.868 -8.272 -1.757 1.00 94.88 103 GLU A O 1
ATOM 716 N N . GLN A 1 104 ? -6.455 -9.737 -2.365 1.00 95.75 104 GLN A N 1
ATOM 717 C CA . GLN A 1 104 ? -5.708 -10.265 -3.505 1.00 95.75 104 GLN A CA 1
ATOM 718 C C . GLN A 1 104 ? -5.451 -9.197 -4.578 1.00 95.75 104 GLN A C 1
ATOM 720 O O . GLN A 1 104 ? -4.356 -9.143 -5.139 1.00 95.75 104 GLN A O 1
ATOM 725 N N . GLU A 1 105 ? -6.431 -8.342 -4.863 1.00 95.69 105 GLU A N 1
ATOM 726 C CA . GLU A 1 105 ? -6.288 -7.255 -5.835 1.00 95.69 105 GLU A CA 1
ATOM 727 C C . GLU A 1 105 ? -5.258 -6.218 -5.374 1.00 95.69 105 GLU A C 1
ATOM 729 O O . GLU A 1 105 ? -4.352 -5.871 -6.136 1.00 95.69 105 GLU A O 1
ATOM 734 N N . LEU A 1 106 ? -5.310 -5.801 -4.105 1.00 95.00 106 LEU A N 1
ATOM 735 C CA . LEU A 1 106 ? -4.302 -4.905 -3.535 1.00 95.00 106 LEU A CA 1
ATOM 736 C C . LEU A 1 106 ? -2.919 -5.571 -3.469 1.00 95.00 106 LEU A C 1
ATOM 738 O O . LEU A 1 106 ? -1.919 -4.936 -3.804 1.00 95.00 106 LEU A O 1
ATOM 742 N N . LYS A 1 107 ? -2.830 -6.865 -3.130 1.00 93.00 107 LYS A N 1
ATOM 743 C CA . LYS A 1 107 ? -1.569 -7.628 -3.196 1.00 93.00 107 LYS A CA 1
ATOM 744 C C . LYS A 1 107 ? -0.971 -7.614 -4.599 1.00 93.00 107 LYS A C 1
ATOM 746 O O . LYS A 1 107 ? 0.234 -7.418 -4.732 1.00 93.00 107 LYS A O 1
ATOM 751 N N . ASN A 1 108 ? -1.793 -7.775 -5.634 1.00 93.50 108 ASN A N 1
ATOM 752 C CA . ASN A 1 108 ? -1.337 -7.720 -7.022 1.00 93.50 108 ASN A CA 1
ATOM 753 C C . ASN A 1 108 ? -0.821 -6.322 -7.395 1.00 93.50 108 ASN A C 1
ATOM 755 O O . ASN A 1 108 ? 0.221 -6.216 -8.038 1.00 93.50 108 ASN A O 1
ATOM 759 N N . ILE A 1 109 ? -1.498 -5.259 -6.945 1.00 93.88 109 ILE A N 1
ATOM 760 C CA . ILE A 1 109 ? -1.059 -3.867 -7.143 1.00 93.88 109 ILE A CA 1
ATOM 761 C C . ILE A 1 109 ? 0.319 -3.621 -6.511 1.00 93.88 109 ILE A C 1
ATOM 763 O O . ILE A 1 109 ? 1.170 -2.960 -7.107 1.00 93.88 109 ILE A O 1
ATOM 767 N N . PHE A 1 110 ? 0.566 -4.188 -5.330 1.00 91.38 110 PHE A N 1
ATOM 768 C CA . PHE A 1 110 ? 1.820 -4.013 -4.593 1.00 91.38 110 PHE A CA 1
ATOM 769 C C . PHE A 1 110 ? 2.893 -5.068 -4.875 1.00 91.38 110 PHE A C 1
ATOM 771 O O . PHE A 1 110 ? 4.010 -4.947 -4.365 1.00 91.38 110 PHE A O 1
ATOM 778 N N . GLN A 1 111 ? 2.605 -6.074 -5.703 1.00 92.06 111 GLN A N 1
ATOM 779 C CA . GLN A 1 111 ? 3.562 -7.111 -6.086 1.00 92.06 111 GLN A CA 1
ATOM 780 C C . GLN A 1 111 ? 4.910 -6.538 -6.570 1.00 92.06 111 GLN A C 1
ATOM 782 O O . GLN A 1 111 ? 5.933 -6.963 -6.023 1.00 92.06 111 GLN A O 1
ATOM 787 N N . PRO A 1 112 ? 4.968 -5.541 -7.478 1.00 89.69 112 PRO A N 1
ATOM 788 C CA . PRO A 1 112 ? 6.249 -4.997 -7.930 1.00 89.69 112 PRO A CA 1
ATOM 789 C C . PRO A 1 112 ? 7.031 -4.301 -6.809 1.00 89.69 112 PRO A C 1
ATOM 791 O O . PRO A 1 112 ? 8.253 -4.383 -6.780 1.00 89.69 112 PRO A O 1
ATOM 794 N N . VAL A 1 113 ? 6.351 -3.684 -5.835 1.00 88.62 113 VAL A N 1
ATOM 795 C CA . VAL A 1 113 ? 7.016 -3.091 -4.662 1.00 88.62 113 VAL A CA 1
ATOM 796 C C . VAL A 1 113 ? 7.591 -4.181 -3.759 1.00 88.62 113 VAL A C 1
ATOM 798 O O . VAL A 1 113 ? 8.713 -4.054 -3.278 1.00 88.62 113 VAL A O 1
ATOM 801 N N . SER A 1 114 ? 6.859 -5.282 -3.562 1.00 86.56 114 SER A N 1
ATOM 802 C CA . SER A 1 114 ? 7.353 -6.415 -2.770 1.00 86.56 114 SER A CA 1
ATOM 803 C C . SER A 1 114 ? 8.555 -7.113 -3.421 1.00 86.56 114 SER A C 1
ATOM 805 O O . SER A 1 114 ? 9.467 -7.539 -2.715 1.00 86.56 114 SER A O 1
ATOM 807 N N . ALA A 1 115 ? 8.608 -7.163 -4.759 1.00 87.25 115 ALA A N 1
ATOM 808 C CA . ALA A 1 115 ? 9.724 -7.743 -5.505 1.00 87.25 115 ALA A CA 1
ATOM 809 C C . ALA A 1 115 ? 11.039 -6.969 -5.297 1.00 87.25 115 ALA A C 1
ATOM 811 O O . ALA A 1 115 ? 12.100 -7.588 -5.214 1.00 87.25 115 ALA A O 1
ATOM 812 N N . LEU A 1 116 ? 10.979 -5.642 -5.096 1.00 86.06 116 LEU A N 1
ATOM 813 C CA . LEU A 1 116 ? 12.162 -4.822 -4.787 1.00 86.06 116 LEU A CA 1
ATOM 814 C C . LEU A 1 116 ? 12.894 -5.290 -3.524 1.00 86.06 116 LEU A C 1
ATOM 816 O O . LEU A 1 116 ? 14.113 -5.155 -3.440 1.00 86.06 116 LEU A O 1
ATOM 820 N N . LYS A 1 117 ? 12.184 -5.871 -2.548 1.00 82.56 117 LYS A N 1
ATOM 821 C CA . LYS A 1 117 ? 12.818 -6.393 -1.332 1.00 82.56 117 LYS A CA 1
ATOM 822 C C . LYS A 1 117 ? 13.770 -7.543 -1.652 1.00 82.56 117 LYS A C 1
ATOM 824 O O . LYS A 1 117 ? 14.888 -7.566 -1.149 1.00 82.56 117 LYS A O 1
ATOM 829 N N . THR A 1 118 ? 13.350 -8.473 -2.506 1.00 84.25 118 THR A N 1
ATOM 830 C CA . THR A 1 118 ? 14.156 -9.644 -2.877 1.00 84.25 118 THR A CA 1
ATOM 831 C C . THR A 1 118 ? 15.191 -9.315 -3.952 1.00 84.25 118 THR A C 1
ATOM 833 O O . THR A 1 118 ? 16.306 -9.822 -3.887 1.00 84.25 118 THR A O 1
ATOM 836 N N . GLU A 1 119 ? 14.852 -8.457 -4.917 1.00 83.81 119 GLU A N 1
ATOM 837 C CA . GLU A 1 119 ? 15.731 -8.140 -6.051 1.00 83.81 119 GLU A CA 1
ATOM 838 C C . GLU A 1 119 ? 16.773 -7.059 -5.726 1.00 83.81 119 GLU A C 1
ATOM 840 O O . GLU A 1 119 ? 17.897 -7.130 -6.218 1.00 83.81 119 GLU A O 1
ATOM 845 N N . CYS A 1 120 ? 16.438 -6.094 -4.861 1.00 84.25 120 CYS A N 1
ATOM 846 C CA . CYS A 1 120 ? 17.313 -4.970 -4.510 1.00 84.25 120 CYS A CA 1
ATOM 847 C C . CYS A 1 120 ? 17.835 -5.007 -3.066 1.00 84.25 120 CYS A C 1
ATOM 849 O O . CYS A 1 120 ? 18.605 -4.128 -2.683 1.00 84.25 120 CYS A O 1
ATOM 851 N N . ASN A 1 121 ? 17.434 -6.001 -2.260 1.00 81.88 121 ASN A N 1
ATOM 852 C CA . ASN A 1 121 ? 17.804 -6.133 -0.844 1.00 81.88 121 ASN A CA 1
ATOM 853 C C . ASN A 1 121 ? 17.509 -4.854 -0.024 1.00 81.88 121 ASN A C 1
ATOM 855 O O . ASN A 1 121 ? 18.307 -4.436 0.818 1.00 81.88 121 ASN A O 1
ATOM 859 N N . LEU A 1 122 ? 16.369 -4.215 -0.311 1.00 77.44 122 LEU A N 1
ATOM 860 C CA . LEU A 1 122 ? 15.905 -2.988 0.340 1.00 77.44 122 LEU A CA 1
ATOM 861 C C . LEU A 1 122 ? 14.794 -3.287 1.348 1.00 77.44 122 LEU A C 1
ATOM 863 O O . LEU A 1 122 ? 13.893 -4.079 1.073 1.00 77.44 122 LEU A O 1
ATOM 867 N N . ASP A 1 123 ? 14.815 -2.583 2.480 1.00 67.31 123 ASP A N 1
ATOM 868 C CA . ASP A 1 123 ? 13.673 -2.514 3.389 1.00 67.31 123 ASP A CA 1
ATOM 869 C C . ASP A 1 123 ? 12.935 -1.192 3.144 1.00 67.31 123 ASP A C 1
ATOM 871 O O . ASP A 1 123 ? 13.372 -0.115 3.548 1.00 67.31 123 ASP A O 1
ATOM 875 N N . LEU A 1 124 ? 11.864 -1.264 2.352 1.00 67.75 124 LEU A N 1
ATOM 876 C CA . LEU A 1 124 ? 11.013 -0.120 2.043 1.00 67.75 124 LEU A CA 1
ATOM 877 C C . LEU A 1 124 ? 9.870 -0.092 3.053 1.00 67.75 124 LEU A C 1
ATOM 879 O O . LEU A 1 124 ? 9.100 -1.048 3.118 1.00 67.75 124 LEU A O 1
ATOM 883 N N . ALA A 1 125 ? 9.733 1.005 3.800 1.00 60.00 125 ALA A N 1
ATOM 884 C CA . ALA A 1 125 ? 8.543 1.248 4.606 1.00 60.00 125 ALA A CA 1
ATOM 885 C C . ALA A 1 125 ? 7.389 1.660 3.669 1.00 60.00 125 ALA A C 1
ATOM 887 O O . ALA A 1 125 ? 7.467 2.717 3.036 1.00 60.00 125 ALA A O 1
ATOM 888 N N . PRO A 1 126 ? 6.348 0.828 3.513 1.00 61.91 126 PRO A N 1
ATOM 889 C CA . PRO A 1 126 ? 5.247 1.110 2.599 1.00 61.91 126 PRO A CA 1
ATOM 890 C C . PRO A 1 126 ? 4.276 2.171 3.134 1.00 61.91 126 PRO A C 1
ATOM 892 O O . PRO A 1 126 ? 4.345 2.590 4.288 1.00 61.91 126 PRO A O 1
ATOM 895 N N . THR A 1 127 ? 3.307 2.552 2.296 1.00 70.25 127 THR A N 1
ATOM 896 C CA . THR A 1 127 ? 2.094 3.251 2.747 1.00 70.25 127 THR A CA 1
ATOM 897 C C . THR A 1 127 ? 1.362 2.427 3.824 1.00 70.25 127 THR A C 1
ATOM 899 O O . THR A 1 127 ? 1.496 1.197 3.846 1.00 70.25 127 THR A O 1
ATOM 902 N N . PRO A 1 128 ? 0.545 3.052 4.701 1.00 68.06 128 PRO A N 1
ATOM 903 C CA . PRO A 1 128 ? -0.178 2.331 5.755 1.00 68.06 128 PRO A CA 1
ATOM 904 C C . PRO A 1 128 ? -1.023 1.154 5.240 1.00 68.06 128 PRO A C 1
ATOM 906 O O . PRO A 1 128 ? -1.099 0.112 5.888 1.00 68.06 128 PRO A O 1
ATOM 909 N N . VAL A 1 129 ? -1.619 1.292 4.050 1.00 69.00 129 VAL A N 1
ATOM 910 C CA . VAL A 1 129 ? -2.434 0.240 3.425 1.00 69.00 129 VAL A CA 1
ATOM 911 C C . VAL A 1 129 ? -1.571 -0.938 2.970 1.00 69.00 129 VAL A C 1
ATOM 913 O O . VAL A 1 129 ? -1.875 -2.081 3.309 1.00 69.00 129 VAL A O 1
ATOM 916 N N . ALA A 1 130 ? -0.456 -0.692 2.276 1.00 71.69 130 ALA A N 1
ATOM 917 C CA . ALA A 1 130 ? 0.465 -1.760 1.886 1.00 71.69 130 ALA A CA 1
ATOM 918 C C . ALA A 1 130 ? 1.098 -2.453 3.107 1.00 71.69 130 ALA A C 1
ATOM 920 O O . ALA A 1 130 ? 1.244 -3.678 3.104 1.00 71.69 130 ALA A O 1
ATOM 921 N N . GLN A 1 131 ? 1.376 -1.714 4.189 1.00 80.25 131 GLN A N 1
ATOM 922 C CA . GLN A 1 131 ? 1.830 -2.303 5.454 1.00 80.25 131 GLN A CA 1
ATOM 923 C C . GLN A 1 131 ? 0.806 -3.296 6.020 1.00 80.25 131 GLN A C 1
ATOM 925 O O . GLN A 1 131 ? 1.169 -4.393 6.449 1.00 80.25 131 GLN A O 1
ATOM 930 N N . ALA A 1 132 ? -0.477 -2.935 5.997 1.00 76.62 132 ALA A N 1
ATOM 931 C CA . ALA A 1 132 ? -1.546 -3.791 6.488 1.00 76.62 132 ALA A CA 1
ATOM 932 C C . ALA A 1 132 ? -1.763 -5.030 5.605 1.00 76.62 132 ALA A C 1
ATOM 934 O O . ALA A 1 132 ? -1.913 -6.137 6.124 1.00 76.62 132 ALA A O 1
ATOM 935 N N . VAL A 1 133 ? -1.716 -4.869 4.279 1.00 77.44 133 VAL A N 1
ATOM 936 C CA . VAL A 1 133 ? -1.842 -5.976 3.315 1.00 77.44 133 VAL A CA 1
ATOM 937 C C . VAL A 1 133 ? -0.718 -7.001 3.497 1.00 77.44 133 VAL A C 1
ATOM 939 O O . VAL A 1 133 ? -0.969 -8.207 3.528 1.00 77.44 133 VAL A O 1
ATOM 942 N N . TRP A 1 134 ? 0.527 -6.550 3.666 1.00 76.31 134 TRP A N 1
ATOM 943 C CA . TRP A 1 134 ? 1.657 -7.459 3.880 1.00 76.31 134 TRP A CA 1
ATOM 944 C C . TRP A 1 134 ? 1.644 -8.094 5.273 1.00 76.31 134 TRP A C 1
ATOM 946 O O . TRP A 1 134 ? 1.912 -9.290 5.392 1.00 76.31 134 TRP A O 1
ATOM 956 N N . GLY A 1 135 ? 1.240 -7.344 6.303 1.00 72.75 135 GLY A N 1
ATOM 957 C CA . GLY A 1 135 ? 1.075 -7.852 7.670 1.00 72.75 135 GLY A CA 1
ATOM 958 C C . GLY A 1 135 ? -0.085 -8.838 7.859 1.00 72.75 135 GLY A C 1
ATOM 959 O O . GLY A 1 135 ? -0.136 -9.515 8.881 1.00 72.75 135 GLY A O 1
ATOM 960 N N . SER A 1 136 ? -0.997 -8.950 6.888 1.00 68.19 136 SER A N 1
ATOM 961 C CA . SER A 1 136 ? -2.125 -9.899 6.917 1.00 68.19 136 SER A CA 1
ATOM 962 C C . SER A 1 136 ? -1.741 -11.314 6.459 1.00 68.19 136 SER A C 1
ATOM 964 O O . SER A 1 136 ? -2.527 -12.247 6.604 1.00 68.19 136 SER A O 1
ATOM 966 N N . THR A 1 137 ? -0.531 -11.504 5.917 1.00 71.94 137 THR A N 1
ATOM 967 C CA . THR A 1 137 ? -0.055 -12.819 5.465 1.00 71.94 137 THR A CA 1
ATOM 968 C C . THR A 1 137 ? 0.370 -13.669 6.672 1.00 71.94 137 THR A C 1
ATOM 970 O O . THR A 1 137 ? 1.305 -13.279 7.379 1.00 71.94 137 THR A O 1
ATOM 973 N N . PRO A 1 138 ? -0.256 -14.839 6.918 1.00 46.91 138 PRO A N 1
ATOM 974 C CA . PRO A 1 138 ? 0.156 -15.731 7.998 1.00 46.91 138 PRO A CA 1
ATOM 975 C C . PRO A 1 138 ? 1.612 -16.164 7.775 1.00 46.91 138 PRO A C 1
ATOM 977 O O . PRO A 1 138 ? 1.913 -16.834 6.790 1.00 46.91 138 PRO A O 1
ATOM 980 N N . GLY A 1 139 ? 2.514 -15.743 8.667 1.00 55.66 139 GLY A N 1
ATOM 981 C CA . GLY A 1 139 ? 3.950 -16.053 8.602 1.00 55.66 139 GLY A CA 1
ATOM 982 C C . GLY A 1 139 ? 4.897 -14.865 8.383 1.00 55.66 139 GLY A C 1
ATOM 983 O O . GLY A 1 139 ? 6.102 -15.079 8.349 1.00 55.66 139 GLY A O 1
ATOM 984 N N . ALA A 1 140 ? 4.401 -13.625 8.266 1.00 50.97 140 ALA A N 1
ATOM 985 C CA . ALA A 1 140 ? 5.256 -12.424 8.204 1.00 50.97 140 ALA A CA 1
ATOM 986 C C . ALA A 1 140 ? 5.594 -11.819 9.586 1.00 50.97 140 ALA A C 1
ATOM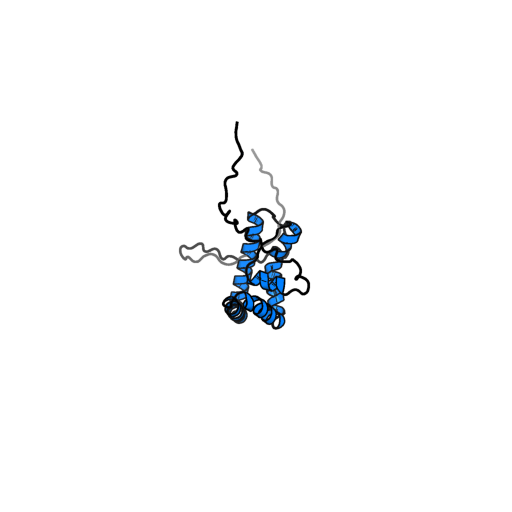 988 O O . ALA A 1 140 ? 6.394 -10.887 9.684 1.00 50.97 140 ALA A O 1
ATOM 989 N N . ALA A 1 141 ? 4.988 -12.331 10.659 1.00 49.12 141 ALA A N 1
ATOM 990 C CA . ALA A 1 141 ? 5.226 -11.879 12.022 1.00 49.12 141 ALA A CA 1
ATOM 991 C C . ALA A 1 141 ? 6.375 -12.671 12.654 1.00 49.12 141 ALA A C 1
ATOM 993 O O . ALA A 1 141 ? 6.127 -13.692 13.273 1.00 49.12 141 ALA A O 1
ATOM 994 N N . GLU A 1 142 ? 7.606 -12.199 12.463 1.00 40.22 142 GLU A N 1
ATOM 995 C CA . GLU A 1 142 ? 8.691 -12.234 13.459 1.00 40.22 142 GLU A CA 1
ATOM 996 C C . GLU A 1 142 ? 9.914 -11.509 12.876 1.00 40.22 142 GLU A C 1
ATOM 998 O O . GLU A 1 142 ? 10.943 -12.093 12.553 1.00 40.22 142 GLU A O 1
ATOM 1003 N N . VAL A 1 143 ? 9.804 -10.189 12.724 1.00 50.94 143 VAL A N 1
ATOM 1004 C CA . VAL A 1 143 ? 10.992 -9.338 12.834 1.00 50.94 143 VAL A CA 1
ATOM 1005 C C . VAL A 1 143 ? 10.718 -8.452 14.039 1.00 50.94 143 VAL A C 1
ATOM 1007 O O . VAL A 1 143 ? 9.793 -7.636 13.977 1.00 50.94 143 VAL A O 1
ATOM 1010 N N . PRO A 1 144 ? 11.395 -8.675 15.178 1.00 42.84 144 PRO A N 1
ATOM 1011 C CA . PRO A 1 144 ? 11.170 -7.858 16.353 1.00 42.84 144 PRO A CA 1
ATOM 1012 C C . PRO A 1 144 ? 11.495 -6.418 15.971 1.00 42.84 144 PRO A C 1
ATOM 1014 O O . PRO A 1 144 ? 12.552 -6.138 15.407 1.00 42.84 144 PRO A O 1
ATOM 1017 N N . ALA A 1 145 ? 10.558 -5.517 16.252 1.00 44.75 145 ALA A N 1
ATOM 1018 C CA . ALA A 1 145 ? 10.833 -4.097 16.275 1.00 44.75 145 ALA A CA 1
ATOM 1019 C C . ALA A 1 145 ? 11.955 -3.883 17.295 1.00 44.75 145 ALA A C 1
ATOM 1021 O O . ALA A 1 145 ? 11.716 -3.860 18.503 1.00 44.75 145 ALA A O 1
ATOM 1022 N N . GLU A 1 146 ? 13.192 -3.790 16.816 1.00 44.22 146 GLU A N 1
ATOM 1023 C CA . GLU A 1 146 ? 14.282 -3.232 17.593 1.00 44.22 146 GLU A CA 1
ATOM 1024 C C . GLU A 1 146 ? 13.923 -1.761 17.780 1.00 44.22 146 GLU A C 1
ATOM 1026 O O . GLU A 1 146 ? 14.122 -0.917 16.910 1.00 44.22 146 GLU A O 1
ATOM 1031 N N . VAL A 1 147 ? 13.240 -1.491 18.891 1.00 41.78 147 VAL A N 1
ATOM 1032 C CA . VAL A 1 147 ? 13.015 -0.152 19.412 1.00 41.78 147 VAL A CA 1
ATOM 1033 C C . VAL A 1 147 ? 14.407 0.469 19.511 1.00 41.78 147 VAL A C 1
ATOM 1035 O O . VAL A 1 147 ? 15.207 -0.040 20.303 1.00 41.78 147 VAL A O 1
ATOM 1038 N N . PRO A 1 148 ? 14.750 1.514 18.734 1.00 44.69 148 PRO A N 1
ATOM 1039 C CA . PRO A 1 148 ? 16.005 2.195 18.961 1.00 44.69 148 PRO A CA 1
ATOM 1040 C C . PRO A 1 148 ? 15.878 2.784 20.357 1.00 44.69 148 PRO A C 1
ATOM 1042 O O . PRO A 1 148 ? 15.045 3.659 20.603 1.00 44.69 148 PRO A O 1
ATOM 1045 N N . GLN A 1 149 ? 16.630 2.212 21.297 1.00 40.81 149 GLN A N 1
ATOM 1046 C CA . GLN A 1 149 ? 16.669 2.708 22.655 1.00 40.81 149 GLN A CA 1
ATOM 1047 C C . GLN A 1 149 ? 17.067 4.171 22.556 1.00 40.81 149 GLN A C 1
ATOM 1049 O O . GLN A 1 149 ? 18.136 4.506 22.044 1.00 40.81 149 GLN A O 1
ATOM 1054 N N . VAL A 1 150 ? 16.156 5.038 22.991 1.00 44.88 150 VAL A N 1
ATOM 1055 C CA . VAL A 1 150 ? 16.460 6.422 23.308 1.00 44.88 150 VAL A CA 1
ATOM 1056 C C . VAL A 1 150 ? 17.621 6.345 24.286 1.00 44.88 150 VAL A C 1
ATOM 1058 O O . VAL A 1 150 ? 17.442 5.979 25.444 1.00 44.88 150 VAL A O 1
ATOM 1061 N N . VAL A 1 151 ? 18.831 6.598 23.792 1.00 50.41 151 VAL A N 1
ATOM 1062 C CA . VAL A 1 151 ? 19.983 6.848 24.645 1.00 50.41 151 VAL A CA 1
ATOM 1063 C C . VAL A 1 151 ? 19.662 8.172 25.318 1.00 50.41 151 VAL A C 1
ATOM 1065 O O . VAL A 1 151 ? 19.933 9.241 24.775 1.00 50.41 151 VAL A O 1
ATOM 1068 N N . GLU A 1 152 ? 18.979 8.098 26.459 1.00 47.97 152 GLU A N 1
ATOM 1069 C CA . GLU A 1 152 ? 18.902 9.199 27.403 1.00 47.97 152 GLU A CA 1
ATOM 1070 C C . GLU A 1 152 ? 20.348 9.624 27.686 1.00 47.97 152 GLU A C 1
ATOM 1072 O O . GLU A 1 152 ? 21.131 8.805 28.182 1.00 47.97 152 GLU A O 1
ATOM 1077 N N . PRO A 1 153 ? 20.763 10.863 27.365 1.00 49.06 153 PRO A N 1
ATOM 1078 C CA . PRO A 1 153 ? 22.030 11.358 27.859 1.00 49.06 153 PRO A CA 1
ATOM 1079 C C . PRO A 1 153 ? 21.855 11.504 29.367 1.00 49.06 153 PRO A C 1
ATOM 1081 O O . PRO A 1 153 ? 21.233 12.447 29.856 1.00 49.06 153 PRO A O 1
ATOM 1084 N N . SER A 1 154 ? 22.351 10.511 30.099 1.00 43.69 154 SER A N 1
ATOM 1085 C CA . SER A 1 154 ? 22.401 10.519 31.551 1.00 43.69 154 SER A CA 1
ATOM 1086 C C . SER A 1 154 ? 23.133 11.787 31.975 1.00 43.69 154 SER A C 1
ATOM 1088 O O . SER A 1 154 ? 24.333 11.931 31.744 1.00 43.69 154 SER A O 1
ATOM 1090 N N . MET A 1 155 ? 22.384 12.729 32.547 1.00 45.94 155 MET A N 1
ATOM 1091 C CA . MET A 1 155 ? 22.934 13.875 33.252 1.00 45.94 155 MET A CA 1
ATOM 1092 C C . MET A 1 155 ? 23.938 13.352 34.280 1.00 45.94 155 MET A C 1
ATOM 1094 O O . MET A 1 155 ? 23.567 12.641 35.209 1.00 45.94 155 MET A O 1
ATOM 1098 N N . THR A 1 156 ? 25.211 13.684 34.096 1.00 45.28 156 THR A N 1
ATOM 1099 C CA . THR A 1 156 ? 26.254 13.545 35.113 1.00 45.28 156 THR A CA 1
ATOM 1100 C C . THR A 1 156 ? 25.908 14.436 36.305 1.00 45.28 156 THR A C 1
ATOM 1102 O O . THR A 1 156 ? 25.849 15.655 36.120 1.00 45.28 156 THR A O 1
ATOM 1105 N N . PRO A 1 157 ? 25.707 13.892 37.518 1.00 51.47 157 PRO A N 1
ATOM 1106 C CA . PRO A 1 157 ? 25.739 14.702 38.717 1.00 51.47 157 PRO A CA 1
ATOM 1107 C C . PRO A 1 157 ? 27.195 14.975 39.112 1.00 51.47 157 PRO A C 1
ATOM 1109 O O . PRO A 1 157 ? 28.045 14.088 39.170 1.00 51.47 157 PRO A O 1
ATOM 1112 N N . GLU A 1 158 ? 27.437 16.252 39.354 1.00 49.22 158 GLU A N 1
ATOM 1113 C CA . GLU A 1 158 ? 28.573 16.854 40.033 1.00 49.22 158 GLU A CA 1
ATOM 1114 C C . GLU A 1 158 ? 28.800 16.237 41.427 1.00 49.22 158 GLU A C 1
ATOM 1116 O O . GLU A 1 158 ? 27.868 16.166 42.224 1.00 49.22 158 GLU A O 1
ATOM 1121 N N . ALA A 1 159 ? 30.028 15.777 41.692 1.00 47.31 159 ALA A N 1
ATOM 1122 C CA . ALA A 1 159 ? 30.641 15.473 42.998 1.00 47.31 159 ALA A CA 1
ATOM 1123 C C . ALA A 1 159 ? 32.010 14.820 42.703 1.00 47.31 159 ALA A C 1
ATOM 1125 O O . ALA A 1 159 ? 32.113 14.008 41.794 1.00 47.31 159 ALA A O 1
ATOM 1126 N N . GLU A 1 160 ? 33.130 15.039 43.374 1.00 46.31 160 GLU A N 1
ATOM 1127 C CA . GLU A 1 160 ? 33.535 15.882 44.487 1.00 46.31 160 GLU A CA 1
ATOM 1128 C C . GLU A 1 160 ? 35.079 15.786 44.501 1.00 46.31 160 GLU A C 1
ATOM 1130 O O . GLU A 1 160 ? 35.670 14.806 44.041 1.00 46.31 160 GLU A O 1
ATOM 1135 N N . SER A 1 161 ? 35.738 16.841 44.966 1.00 58.56 161 SER A N 1
ATOM 1136 C CA . SER A 1 161 ? 37.194 16.978 45.083 1.00 58.56 161 SER A CA 1
ATOM 1137 C C . SER A 1 161 ? 37.839 15.897 45.971 1.00 58.56 161 SER A C 1
ATOM 1139 O O . SER A 1 161 ? 37.380 15.716 47.099 1.00 58.56 161 SER A O 1
ATOM 1141 N N . PRO A 1 162 ? 38.953 15.249 45.572 1.00 59.03 162 PRO A N 1
ATOM 1142 C CA . PRO A 1 162 ? 39.789 14.517 46.512 1.00 59.03 162 PRO A CA 1
ATOM 1143 C C . PRO A 1 162 ? 40.963 15.382 46.991 1.00 59.03 162 PRO A C 1
ATOM 1145 O O . PRO A 1 162 ? 41.861 15.754 46.234 1.00 59.03 162 PRO A O 1
ATOM 1148 N N . ALA A 1 163 ? 40.966 15.660 48.293 1.00 54.09 163 ALA A N 1
ATOM 1149 C CA . ALA A 1 163 ? 42.139 16.115 49.023 1.00 54.09 163 ALA A CA 1
ATOM 1150 C C . ALA A 1 163 ? 43.233 15.031 49.031 1.00 54.09 163 ALA A C 1
ATOM 1152 O O . ALA A 1 163 ? 42.947 13.850 49.228 1.00 54.09 163 ALA A O 1
ATOM 1153 N N . ALA A 1 164 ? 44.492 15.449 48.901 1.00 52.94 164 ALA A N 1
ATOM 1154 C CA . ALA A 1 164 ? 45.662 14.645 49.242 1.00 52.94 164 ALA A CA 1
ATOM 1155 C C . ALA A 1 164 ? 46.792 15.546 49.803 1.00 52.94 164 ALA A C 1
ATOM 1157 O O . ALA A 1 164 ? 46.770 16.755 49.569 1.00 52.94 164 ALA A O 1
ATOM 1158 N N . PRO A 1 165 ? 47.725 14.989 50.600 1.00 57.00 165 PRO A N 1
ATOM 1159 C CA . PRO A 1 165 ? 48.313 15.664 51.760 1.00 57.00 165 PRO A CA 1
ATOM 1160 C C . PRO A 1 165 ? 49.731 16.247 51.565 1.00 57.00 165 PRO A C 1
ATOM 1162 O O . PRO A 1 165 ? 50.424 15.960 50.597 1.00 57.00 165 PRO A O 1
ATOM 1165 N N . THR A 1 166 ? 50.114 17.044 52.569 1.00 54.62 166 THR A N 1
ATOM 1166 C CA . THR A 1 166 ? 51.418 17.564 53.034 1.00 54.62 166 THR A CA 1
ATOM 1167 C C . THR A 1 166 ? 52.722 17.095 52.368 1.00 54.62 166 THR A C 1
ATOM 1169 O O . THR A 1 166 ? 53.073 15.917 52.439 1.00 54.62 166 THR A O 1
ATOM 1172 N N . ALA A 1 167 ? 53.527 18.081 51.949 1.00 48.88 167 ALA A N 1
ATOM 1173 C CA . ALA A 1 167 ? 54.952 18.229 52.279 1.00 48.88 167 ALA A CA 1
ATOM 1174 C C . ALA A 1 167 ? 55.317 19.722 52.299 1.00 48.88 167 ALA A C 1
ATOM 1176 O O . ALA A 1 167 ? 54.839 20.444 51.395 1.00 48.88 167 ALA A O 1
#

InterPro domains:
  IPR006311 Twin-arginine translocation pathway, signal sequence [PS51318] (1-35)
  IPR032407 Haemophore, haem-binding [PF16525] (46-121)
  IPR032407 Haemophore, haem-binding [TIGR04529] (47-122)
  IPR038378 Haemophore, haem-binding domain superfamily [G3DSA:1.20.20.20] (42-137)

Secondary structure (DSSP, 8-state):
--PPP----------------------------------PPPPS---SHHHHHHHHHHHHHHHHHHHHH-HHHHHHHHHHHTS-HHHHHHHHHHHHHH-HHHHHHHHHHHHHHHHHHHHH-------HHHHHHHHTSTT----------------PPP--PPP----

Mean predicted aligned error: 19.0 Å

Solvent-accessible surface area (backbone atoms only — not comparable to full-atom values): 11191 Å² total; per-residue (Å²): 139,82,89,77,85,84,82,80,87,79,92,83,88,79,90,85,84,81,84,85,85,82,91,81,82,93,71,93,71,71,78,81,72,82,72,74,71,72,90,60,86,69,76,76,82,51,73,46,74,65,42,45,50,50,47,46,50,51,28,53,52,50,46,52,53,50,33,68,76,32,57,70,59,36,52,53,54,50,56,35,68,73,41,60,71,88,52,23,54,60,49,46,39,55,48,34,73,75,33,55,66,61,44,52,54,52,48,59,49,41,41,70,54,58,46,40,35,78,75,54,72,48,90,77,86,63,57,74,66,58,46,37,62,56,66,58,43,92,83,64,86,80,72,81,81,76,69,78,74,80,77,71,81,74,80,79,78,90,82,79,88,82,87,82,83,89,133

Organism: Mycolicibacterium parafortuitum (NCBI:txid39692)

Radius of gyration: 30.32 Å; Cα contacts (8 Å, |Δi|>4): 63; chains: 1; bounding box: 72×41×122 Å

Foldseek 3Di:
DDDDDDDDDDDDDDDDDDDDDDDDDDDPPPPPPPPVDDDDPDDQQPLPPCSLVVLQVQLVVVVVVVCVVVVVVVVQLVVLVPDDPVRSLVSLLVVCVVVVVVLVVNCVSCVSNVVCCVRNVDDDDHDPNVVSSVVNDPPPPDDDPPPPPPPPPPPDDDDDDDDDDDD

Sequence (167 aa):
MNTSVTTVRRGLFGMFAGGLLAFGSAAIVAPVASAQPAPTPGPAADCSAAGVAGTVSTAAASEGAYLTANPQTNEALSAISAQPQEQAQAAYQAFFQQNPQVEQELKNIFQPVSALKTECNLDLAPTPVAQAVWGSTPGAAEVPAEVPQVVEPSMTPEAESPAAPTA

pLDDT: mean 70.64, std 21.02, range [38.59, 97.88]